Protein AF-A0A8H3AGW9-F1 (afdb_monomer_lite)

Foldseek 3Di:
DDDFDWDDDDDDDDVPVQVVQQADWQAADDDDPVLVVQPNQGIDGHQDDPVNLVSLVSSLVVLVVCLPPPPGHDPVNNVRSVVSSVVNVVSNVCVVPVVPPWDQAGWRQDDDADPQQPQDQHIDGTDDDPVNVVSVVSSVVSVVVVVPDDDD

Sequence (152 aa):
MWLWHATQGQPDLPCTTIMFLIDQICSPPELPPYLKNVHDLKSTRGIPEDEEMIGIHAVIRMAQKVVDVPGVGNSALLYQLTEHLFHVQMVKHQSRYLDVVFPENIIYTPPNLPTHISVRLEPITGTPTDGEVIKVQDAIRSYQQFSNGKCL

pLDDT: mean 80.14, std 18.66, range [29.64, 98.31]

Structure (mmCIF, N/CA/C/O backbone):
data_AF-A0A8H3AGW9-F1
#
_entry.id   AF-A0A8H3AGW9-F1
#
loop_
_atom_site.group_PDB
_atom_site.id
_atom_site.type_symbol
_atom_site.label_atom_id
_atom_site.label_alt_id
_atom_site.label_comp_id
_atom_site.label_asym_id
_atom_site.label_entity_id
_atom_site.label_seq_id
_atom_site.pdbx_PDB_ins_code
_atom_site.Cartn_x
_atom_site.Cartn_y
_atom_site.Cartn_z
_atom_site.occupancy
_atom_site.B_iso_or_equiv
_atom_site.auth_seq_id
_atom_site.auth_comp_id
_atom_site.auth_asym_id
_atom_site.auth_atom_id
_atom_site.pdbx_PDB_model_num
ATOM 1 N N . MET A 1 1 ? 9.665 -6.167 -41.199 1.00 29.64 1 MET A N 1
ATOM 2 C CA . MET A 1 1 ? 9.368 -6.914 -39.960 1.00 29.64 1 MET A CA 1
ATOM 3 C C . MET A 1 1 ? 10.709 -7.240 -39.327 1.00 29.64 1 MET A C 1
ATOM 5 O O . MET A 1 1 ? 11.354 -8.180 -39.762 1.00 29.64 1 MET A O 1
ATOM 9 N N . TRP A 1 2 ? 11.203 -6.378 -38.439 1.00 34.44 2 TRP A N 1
ATOM 10 C CA . TRP A 1 2 ? 12.522 -6.548 -37.824 1.00 34.44 2 TRP A CA 1
ATOM 11 C C . TRP A 1 2 ? 12.334 -7.274 -36.490 1.00 34.44 2 TRP A C 1
ATOM 13 O O . TRP A 1 2 ? 11.808 -6.692 -35.544 1.00 34.44 2 TRP A O 1
ATOM 23 N N . LEU A 1 3 ? 12.674 -8.566 -36.460 1.00 31.84 3 LEU A N 1
ATOM 24 C CA . LEU A 1 3 ? 12.748 -9.363 -35.236 1.00 31.84 3 LEU A CA 1
ATOM 25 C C . LEU A 1 3 ? 14.061 -9.014 -34.528 1.00 31.84 3 LEU A C 1
ATOM 27 O O . LEU A 1 3 ? 15.137 -9.262 -35.066 1.00 31.84 3 LEU A O 1
ATOM 31 N N . TRP A 1 4 ? 13.977 -8.449 -33.330 1.00 35.75 4 TRP A N 1
ATOM 32 C CA . TRP A 1 4 ? 15.129 -8.333 -32.443 1.00 35.75 4 TRP A CA 1
ATOM 33 C C . TRP A 1 4 ? 15.355 -9.688 -31.768 1.00 35.75 4 TRP A C 1
ATOM 35 O O . TRP A 1 4 ? 14.430 -10.241 -31.174 1.00 35.75 4 TRP A O 1
ATOM 45 N N . HIS A 1 5 ? 16.565 -10.237 -31.874 1.00 38.47 5 HIS A N 1
ATOM 46 C CA . HIS A 1 5 ? 16.955 -11.440 -31.141 1.00 38.47 5 HIS A CA 1
ATOM 47 C C . HIS A 1 5 ? 17.583 -11.021 -29.808 1.00 38.47 5 HIS A C 1
ATOM 49 O O . HIS A 1 5 ? 18.696 -10.505 -29.785 1.00 38.47 5 HIS A O 1
ATOM 55 N N . ALA A 1 6 ? 16.858 -11.224 -28.707 1.00 37.22 6 ALA A N 1
ATOM 56 C CA . ALA A 1 6 ? 17.392 -11.085 -27.358 1.00 37.22 6 ALA A CA 1
ATOM 57 C C . ALA A 1 6 ? 18.041 -12.413 -26.942 1.00 37.22 6 ALA A C 1
ATOM 59 O O . ALA A 1 6 ? 17.365 -13.440 -26.872 1.00 37.22 6 ALA A O 1
ATOM 60 N N . THR A 1 7 ? 19.344 -12.403 -26.676 1.00 43.19 7 THR A N 1
ATOM 61 C CA . THR A 1 7 ? 20.057 -13.565 -26.129 1.00 43.19 7 THR A CA 1
ATOM 62 C C . THR A 1 7 ? 20.202 -13.358 -24.627 1.00 43.19 7 THR A C 1
ATOM 64 O O . THR A 1 7 ? 20.845 -12.401 -24.202 1.00 43.19 7 THR A O 1
ATOM 67 N N . GLN A 1 8 ? 19.589 -14.223 -23.816 1.00 39.88 8 GLN A N 1
ATOM 68 C CA . GLN A 1 8 ? 19.723 -14.153 -22.361 1.00 39.88 8 GLN A CA 1
ATOM 69 C C . GLN A 1 8 ? 21.134 -14.586 -21.945 1.00 39.88 8 GLN A C 1
ATOM 71 O O . GLN A 1 8 ? 21.482 -15.763 -22.025 1.00 39.88 8 GLN A O 1
ATOM 76 N N . GLY A 1 9 ? 21.954 -13.628 -21.516 1.00 42.75 9 GLY A N 1
ATOM 77 C CA . GLY A 1 9 ? 23.136 -13.906 -20.707 1.00 42.75 9 GLY A CA 1
ATOM 78 C C . GLY A 1 9 ? 22.683 -14.187 -19.279 1.00 42.75 9 GLY A C 1
ATOM 79 O O . GLY A 1 9 ? 21.966 -13.378 -18.699 1.00 42.75 9 GLY A O 1
ATOM 80 N N . GLN A 1 10 ? 23.050 -15.349 -18.742 1.00 46.12 10 GLN A N 1
ATOM 81 C CA . GLN A 1 10 ? 22.755 -15.737 -17.364 1.00 46.12 10 GLN A CA 1
ATOM 82 C C . GLN A 1 10 ? 23.383 -14.714 -16.398 1.00 46.12 10 GLN A C 1
ATOM 84 O O . GLN A 1 10 ? 24.607 -14.577 -16.442 1.00 46.12 10 GLN A O 1
ATOM 89 N N . PRO A 1 11 ? 22.600 -13.980 -15.580 1.00 50.25 11 PRO A N 1
ATOM 90 C CA . PRO A 1 11 ? 23.141 -12.875 -14.807 1.00 50.25 11 PRO A CA 1
ATOM 91 C C . PRO A 1 11 ? 23.206 -13.180 -13.310 1.00 50.25 11 PRO A C 1
ATOM 93 O O . PRO A 1 11 ? 22.284 -13.724 -12.701 1.00 50.25 11 PRO A O 1
ATOM 96 N N . ASP A 1 12 ? 24.289 -12.721 -12.714 1.00 47.81 12 ASP A N 1
ATOM 97 C CA . ASP A 1 12 ? 24.392 -12.360 -11.311 1.00 47.81 12 ASP A CA 1
ATOM 98 C C . ASP A 1 12 ? 23.385 -11.210 -11.069 1.00 47.81 12 ASP A C 1
ATOM 100 O O . ASP A 1 12 ? 23.364 -10.230 -11.819 1.00 47.81 12 ASP A O 1
ATOM 104 N N . LEU A 1 13 ? 22.484 -11.351 -10.088 1.00 50.81 13 LEU A N 1
ATOM 105 C CA . LEU A 1 13 ? 21.399 -10.390 -9.825 1.00 50.81 13 LEU A CA 1
ATOM 106 C C . LEU A 1 13 ? 21.927 -8.956 -9.582 1.00 50.81 13 LEU A C 1
ATOM 108 O O . LEU A 1 13 ? 22.874 -8.798 -8.807 1.00 50.81 13 LEU A O 1
ATOM 112 N N . PRO A 1 14 ? 21.297 -7.888 -10.119 1.00 54.03 14 PRO A N 1
ATOM 113 C CA . PRO A 1 14 ? 21.663 -6.528 -9.756 1.00 54.03 14 PRO A CA 1
ATOM 114 C C . PRO A 1 14 ? 21.020 -6.169 -8.409 1.00 54.03 14 PRO A C 1
ATOM 116 O O . PRO A 1 14 ? 19.800 -6.130 -8.257 1.00 54.03 14 PRO A O 1
ATOM 119 N N . CYS A 1 15 ? 21.851 -5.895 -7.403 1.00 51.84 15 CYS A N 1
ATOM 120 C CA . CYS A 1 15 ? 21.429 -5.582 -6.034 1.00 51.84 15 CYS A CA 1
ATOM 121 C C . CYS A 1 15 ? 20.488 -4.364 -5.913 1.00 51.84 15 CYS A C 1
ATOM 123 O O . CYS A 1 15 ? 19.835 -4.216 -4.888 1.00 51.84 15 CYS A O 1
ATOM 125 N N . THR A 1 16 ? 20.405 -3.489 -6.919 1.00 48.62 16 THR A N 1
ATOM 126 C CA . THR A 1 16 ? 19.832 -2.138 -6.794 1.00 48.62 16 THR A CA 1
ATOM 127 C C . THR A 1 16 ? 18.294 -2.096 -6.751 1.00 48.62 16 THR A C 1
ATOM 129 O O . THR A 1 16 ? 17.734 -1.390 -5.913 1.00 48.62 16 THR A O 1
ATOM 132 N N . THR A 1 17 ? 17.579 -2.864 -7.578 1.00 50.97 17 THR A N 1
ATOM 133 C CA . THR A 1 17 ? 16.095 -2.907 -7.566 1.00 50.97 17 THR A CA 1
ATOM 134 C C . THR A 1 17 ? 15.566 -3.708 -6.380 1.00 50.97 17 THR A C 1
ATOM 136 O O . THR A 1 17 ? 14.586 -3.322 -5.743 1.00 50.97 17 THR A O 1
ATOM 139 N N . ILE A 1 18 ? 16.267 -4.796 -6.038 1.00 54.09 18 ILE A N 1
ATOM 140 C CA . ILE A 1 18 ? 16.028 -5.556 -4.808 1.00 54.09 18 ILE A CA 1
ATOM 141 C C . ILE A 1 18 ? 16.254 -4.640 -3.601 1.00 54.09 18 ILE A C 1
ATOM 143 O O . ILE A 1 18 ? 15.408 -4.620 -2.713 1.00 54.09 18 ILE A O 1
ATOM 147 N N . MET A 1 19 ? 17.309 -3.810 -3.610 1.00 54.56 19 MET A N 1
ATOM 148 C CA . MET A 1 19 ? 17.567 -2.805 -2.569 1.00 54.56 19 MET A CA 1
ATOM 149 C C . MET A 1 19 ? 16.409 -1.817 -2.376 1.00 54.56 19 MET A C 1
ATOM 151 O O . MET A 1 19 ? 16.064 -1.513 -1.239 1.00 54.56 19 MET A O 1
ATOM 155 N N . PHE A 1 20 ? 15.761 -1.347 -3.447 1.00 59.94 20 PHE A N 1
ATOM 156 C CA . PHE A 1 20 ? 14.653 -0.393 -3.317 1.00 59.94 20 PHE A CA 1
ATOM 157 C C . PHE A 1 20 ? 13.430 -0.989 -2.601 1.00 59.94 20 PHE A C 1
ATOM 159 O O . PHE A 1 20 ? 12.831 -0.332 -1.750 1.00 59.94 20 PHE A O 1
ATOM 166 N N . LEU A 1 21 ? 13.069 -2.240 -2.910 1.00 63.41 21 LEU A N 1
ATOM 167 C CA . LEU A 1 21 ? 11.919 -2.895 -2.280 1.00 63.41 21 LEU A CA 1
ATOM 168 C C . LEU A 1 21 ? 12.213 -3.368 -0.856 1.00 63.41 21 LEU A C 1
ATOM 170 O O . LEU A 1 21 ? 11.315 -3.279 -0.029 1.00 63.41 21 LEU A O 1
ATOM 174 N N . ILE A 1 22 ? 13.434 -3.828 -0.544 1.00 64.31 22 ILE A N 1
ATOM 175 C CA . ILE A 1 22 ? 13.815 -4.253 0.822 1.00 64.31 22 ILE A CA 1
ATOM 176 C C . ILE A 1 22 ? 13.980 -3.077 1.800 1.00 64.31 22 ILE A C 1
ATOM 178 O O . ILE A 1 22 ? 13.921 -3.278 3.013 1.00 64.31 22 ILE A O 1
ATOM 182 N N . ASP A 1 23 ? 14.161 -1.854 1.293 1.00 70.56 23 ASP A N 1
ATOM 183 C CA . ASP A 1 23 ? 14.293 -0.645 2.113 1.00 70.56 23 ASP A CA 1
ATOM 184 C C . ASP A 1 23 ? 12.997 0.167 2.234 1.00 70.56 23 ASP A C 1
ATOM 186 O O . ASP A 1 23 ? 12.962 1.164 2.961 1.00 70.56 23 ASP A O 1
ATOM 190 N N . GLN A 1 24 ? 11.906 -0.259 1.591 1.00 81.25 24 GLN A N 1
ATOM 191 C CA . GLN A 1 24 ? 10.625 0.419 1.734 1.00 81.25 24 GLN A CA 1
ATOM 192 C C . GLN A 1 24 ? 10.049 0.176 3.135 1.00 81.25 24 GLN A C 1
ATOM 194 O O . GLN A 1 24 ? 9.882 -0.964 3.566 1.00 81.25 24 GLN A O 1
ATOM 199 N N . ILE A 1 25 ? 9.759 1.257 3.862 1.00 87.94 25 ILE A N 1
ATOM 200 C CA . ILE A 1 25 ? 9.201 1.199 5.217 1.00 87.94 25 ILE A CA 1
ATOM 201 C C . ILE A 1 25 ? 7.744 1.651 5.170 1.00 87.94 25 ILE A C 1
ATOM 203 O O . ILE A 1 25 ? 7.463 2.809 4.857 1.00 87.94 25 ILE A O 1
ATOM 207 N N . CYS A 1 26 ? 6.818 0.760 5.523 1.00 89.38 26 CYS A N 1
ATOM 208 C CA . CYS A 1 26 ? 5.412 1.103 5.710 1.00 89.38 26 CYS A CA 1
ATOM 209 C C . CYS A 1 26 ? 5.106 1.156 7.208 1.00 89.38 26 CYS A C 1
ATOM 211 O O . CYS A 1 26 ? 5.062 0.129 7.890 1.00 89.38 26 CYS A O 1
ATOM 213 N N . SER A 1 27 ? 4.872 2.362 7.723 1.00 93.44 27 SER A N 1
ATOM 214 C CA . SER A 1 27 ? 4.520 2.581 9.129 1.00 93.44 27 SER A CA 1
ATOM 215 C C . SER A 1 27 ? 3.000 2.587 9.324 1.00 93.44 27 SER A C 1
ATOM 217 O O . SER A 1 27 ? 2.303 3.257 8.556 1.00 93.44 27 SER A O 1
ATOM 219 N N . PRO A 1 28 ? 2.468 1.852 10.317 1.00 94.56 28 PRO A N 1
ATOM 220 C CA . PRO A 1 28 ? 1.044 1.865 10.631 1.00 94.56 28 PRO A CA 1
ATOM 221 C C . PRO A 1 28 ? 0.639 3.169 11.340 1.00 94.56 28 PRO A C 1
ATOM 223 O O . PRO A 1 28 ? 1.491 3.842 11.929 1.00 94.56 28 PRO A O 1
ATOM 226 N N . PRO A 1 29 ? -0.658 3.529 11.326 1.00 95.69 29 PRO A N 1
ATOM 227 C CA . PRO A 1 29 ? -1.167 4.614 12.157 1.00 95.69 29 PRO A CA 1
ATOM 228 C C . PRO A 1 29 ? -1.071 4.265 13.648 1.00 95.69 29 PRO A C 1
ATOM 230 O O . PRO A 1 29 ? -1.000 3.095 14.034 1.00 95.69 29 PRO A O 1
ATOM 233 N N . GLU A 1 30 ? -1.117 5.284 14.506 1.00 95.56 30 GLU A N 1
ATOM 234 C CA . GLU A 1 30 ? -1.129 5.069 15.949 1.00 95.56 30 GLU A CA 1
ATOM 235 C C . GLU A 1 30 ? -2.416 4.361 16.389 1.00 95.56 30 GLU A C 1
ATOM 237 O O . GLU A 1 30 ? -3.532 4.794 16.093 1.00 95.56 30 GLU A O 1
ATOM 242 N N . LEU A 1 31 ? -2.253 3.257 17.121 1.00 95.88 31 LEU A N 1
ATOM 243 C CA . LEU A 1 31 ? -3.374 2.440 17.563 1.00 95.88 31 LEU A CA 1
ATOM 244 C C . LEU A 1 31 ? -3.810 2.772 18.997 1.00 95.88 31 LEU A C 1
ATOM 246 O O . LEU A 1 31 ? -2.970 2.800 19.906 1.00 95.88 31 LEU A O 1
ATOM 250 N N . PRO A 1 32 ? -5.125 2.910 19.250 1.00 94.69 32 PRO A N 1
ATOM 251 C CA . PRO A 1 32 ? -5.661 2.941 20.601 1.00 94.69 32 PRO A CA 1
ATOM 252 C C . PRO A 1 32 ? -5.473 1.577 21.298 1.00 94.69 32 PRO A C 1
ATOM 254 O O . PRO A 1 32 ? -5.382 0.542 20.626 1.00 94.69 32 PRO A O 1
ATOM 257 N N . PRO A 1 33 ? -5.478 1.533 22.646 1.00 94.12 33 PRO A N 1
ATOM 258 C CA . PRO A 1 33 ? -5.166 0.318 23.408 1.00 94.12 33 PRO A CA 1
ATOM 259 C C . PRO A 1 33 ? -6.002 -0.908 23.024 1.00 94.12 33 PRO A C 1
ATOM 261 O O . PRO A 1 33 ? -5.482 -2.017 22.942 1.00 94.12 33 PRO A O 1
ATOM 264 N N . TYR A 1 34 ? -7.291 -0.718 22.730 1.00 92.19 34 TYR A N 1
ATOM 265 C CA . TYR A 1 34 ? -8.180 -1.826 22.376 1.00 92.19 34 TYR A CA 1
ATOM 266 C C . TYR A 1 34 ? -7.820 -2.492 21.037 1.00 92.19 34 TYR A C 1
ATOM 268 O O . TYR A 1 34 ? -8.092 -3.678 20.874 1.00 92.19 34 TYR A O 1
ATOM 276 N N . LEU A 1 35 ? -7.195 -1.765 20.100 1.00 95.81 35 LEU A N 1
ATOM 277 C CA . LEU A 1 35 ? -6.693 -2.332 18.843 1.00 95.81 35 LEU A CA 1
ATOM 278 C C . LEU A 1 35 ? -5.304 -2.950 19.013 1.00 95.81 35 LEU A C 1
ATOM 280 O O . LEU A 1 35 ? -5.066 -4.020 18.462 1.00 95.81 35 LEU A O 1
ATOM 284 N N . LYS A 1 36 ? -4.426 -2.350 19.833 1.00 95.12 36 LYS A N 1
ATOM 285 C CA . LYS A 1 36 ? -3.115 -2.944 20.171 1.00 95.12 36 LYS A CA 1
ATOM 286 C C . LYS A 1 36 ? -3.251 -4.327 20.811 1.00 95.12 36 LYS A C 1
ATOM 288 O O . LYS A 1 36 ? -2.444 -5.208 20.547 1.00 95.12 36 LYS A O 1
ATOM 293 N N . ASN A 1 37 ? -4.309 -4.535 21.598 1.00 94.56 37 ASN A N 1
ATOM 294 C CA . ASN A 1 37 ? -4.622 -5.836 22.196 1.00 94.56 37 ASN A CA 1
ATOM 295 C C . ASN A 1 37 ? -5.062 -6.899 21.172 1.00 94.56 37 ASN A C 1
ATOM 297 O O . ASN A 1 37 ? -5.011 -8.085 21.486 1.00 94.56 37 ASN A O 1
ATOM 301 N N . VAL A 1 38 ? -5.519 -6.499 19.978 1.00 95.31 38 VAL A N 1
ATOM 302 C CA . VAL A 1 38 ? -5.803 -7.431 18.872 1.00 95.31 38 VAL A CA 1
ATOM 303 C C . VAL A 1 38 ? -4.502 -7.813 18.186 1.00 95.31 38 VAL A C 1
ATOM 305 O O . VAL A 1 38 ? -4.204 -8.994 18.039 1.00 95.31 38 VAL A O 1
ATOM 308 N N . HIS A 1 39 ? -3.743 -6.803 17.764 1.00 96.00 39 HIS A N 1
ATOM 309 C CA . HIS A 1 39 ? -2.397 -6.963 17.243 1.00 96.00 39 HIS A CA 1
ATOM 310 C C . HIS A 1 39 ? -1.649 -5.638 17.378 1.00 96.00 39 HIS A C 1
ATOM 312 O O . HIS A 1 39 ? -2.155 -4.588 16.976 1.00 96.00 39 HIS A O 1
ATOM 318 N N . ASP A 1 40 ? -0.427 -5.687 17.897 1.00 95.19 40 ASP A N 1
ATOM 319 C CA . ASP A 1 40 ? 0.455 -4.524 17.908 1.00 95.19 40 ASP A CA 1
ATOM 320 C C . ASP A 1 40 ? 1.118 -4.412 16.532 1.00 95.19 40 ASP A C 1
ATOM 322 O O . ASP A 1 40 ? 1.962 -5.236 16.169 1.00 95.19 40 ASP A O 1
ATOM 326 N N . LEU A 1 41 ? 0.645 -3.472 15.710 1.00 95.50 41 LEU A N 1
ATOM 327 C CA . LEU A 1 41 ? 1.186 -3.266 14.369 1.00 95.50 41 LEU A CA 1
ATOM 328 C C . LEU A 1 41 ? 2.532 -2.555 14.471 1.00 95.50 41 LEU A C 1
ATOM 330 O O . LEU A 1 41 ? 2.638 -1.474 15.049 1.00 95.50 41 LEU A O 1
ATOM 334 N N . LYS A 1 42 ? 3.552 -3.157 13.864 1.00 93.31 42 LYS A N 1
ATOM 335 C CA . LYS A 1 42 ? 4.896 -2.589 13.759 1.00 93.31 42 LYS A CA 1
ATOM 336 C C . LYS A 1 42 ? 5.120 -2.058 12.352 1.00 93.31 42 LYS A C 1
ATOM 338 O O . LYS A 1 42 ? 4.450 -2.480 11.412 1.00 93.31 42 LYS A O 1
ATOM 343 N N . SER A 1 43 ? 6.065 -1.132 12.212 1.00 91.69 43 SER A N 1
ATOM 344 C CA . SER A 1 43 ? 6.533 -0.722 10.891 1.00 91.69 43 SER A CA 1
ATOM 345 C C . SER A 1 43 ? 7.082 -1.937 10.155 1.00 91.69 43 SER A C 1
ATOM 347 O O . SER A 1 43 ? 7.976 -2.615 10.663 1.00 91.69 43 SER A O 1
ATOM 349 N N . THR A 1 44 ? 6.542 -2.182 8.968 1.00 87.69 44 THR A N 1
ATOM 350 C CA . THR A 1 44 ? 7.026 -3.233 8.073 1.00 87.69 44 THR A CA 1
ATOM 351 C C . THR A 1 44 ? 8.187 -2.656 7.267 1.00 87.69 44 THR A C 1
ATOM 353 O O . THR A 1 44 ? 8.124 -1.505 6.819 1.00 87.69 44 THR A O 1
ATOM 356 N N . ARG A 1 45 ? 9.280 -3.412 7.142 1.00 86.69 45 ARG A N 1
ATOM 357 C CA . ARG A 1 45 ? 10.437 -3.041 6.321 1.00 86.69 45 ARG A CA 1
ATOM 358 C C . ARG A 1 45 ? 10.631 -4.106 5.262 1.00 86.69 45 ARG A C 1
ATOM 360 O O . ARG A 1 45 ? 10.828 -5.270 5.590 1.00 86.69 45 ARG A O 1
ATOM 367 N N . GLY A 1 46 ? 10.654 -3.678 4.015 1.00 85.50 46 GLY A N 1
ATOM 368 C CA . GLY A 1 46 ? 10.851 -4.572 2.899 1.00 85.50 46 GLY A CA 1
ATOM 369 C C . GLY A 1 46 ? 9.563 -5.244 2.444 1.00 85.50 46 GLY A C 1
ATOM 370 O O . GLY A 1 46 ? 8.471 -4.679 2.536 1.00 85.50 46 GLY A O 1
ATOM 371 N N . ILE A 1 47 ? 9.700 -6.466 1.929 1.00 88.38 47 ILE A N 1
ATOM 372 C CA . ILE A 1 47 ? 8.558 -7.269 1.494 1.00 88.38 47 ILE A CA 1
ATOM 373 C C . ILE A 1 47 ? 7.773 -7.700 2.737 1.00 88.38 47 ILE A C 1
ATOM 375 O O . ILE A 1 47 ? 8.357 -8.323 3.618 1.00 88.38 47 ILE A O 1
ATOM 379 N N . PRO A 1 48 ? 6.464 -7.420 2.804 1.00 91.19 48 PRO A N 1
ATOM 380 C CA . PRO A 1 48 ? 5.689 -7.737 3.989 1.00 91.19 48 PRO A CA 1
ATOM 381 C C . PRO A 1 48 ? 5.411 -9.235 4.115 1.00 91.19 48 PRO A C 1
ATOM 383 O O . PRO A 1 48 ? 4.893 -9.891 3.189 1.00 91.19 48 PRO A O 1
ATOM 386 N N . GLU A 1 49 ? 5.689 -9.742 5.308 1.00 91.69 49 GLU A N 1
ATOM 387 C CA . GLU A 1 49 ? 5.463 -11.126 5.695 1.00 91.69 49 GLU A CA 1
ATOM 388 C C . GLU A 1 49 ? 3.966 -11.428 5.829 1.00 91.69 49 GLU A C 1
ATOM 390 O O . GLU A 1 49 ? 3.109 -10.547 5.976 1.00 91.69 49 GLU A O 1
ATOM 395 N N . ASP A 1 50 ? 3.619 -12.711 5.759 1.00 93.00 50 ASP A N 1
ATOM 396 C CA . ASP A 1 50 ? 2.222 -13.132 5.889 1.00 93.00 50 ASP A CA 1
ATOM 397 C C . ASP A 1 50 ? 1.659 -12.810 7.283 1.00 93.00 50 ASP A C 1
ATOM 399 O O . ASP A 1 50 ? 0.504 -12.396 7.390 1.00 93.00 50 ASP A O 1
ATOM 403 N N . GLU A 1 51 ? 2.475 -12.907 8.336 1.00 94.19 51 GLU A N 1
ATOM 404 C CA . GLU A 1 51 ? 2.084 -12.538 9.703 1.00 94.19 51 GLU A CA 1
ATOM 405 C C . GLU A 1 51 ? 1.750 -11.044 9.828 1.00 94.19 51 GLU A C 1
ATOM 407 O O . GLU A 1 51 ? 0.729 -10.689 10.422 1.00 94.19 51 GLU A O 1
ATOM 412 N N . GLU A 1 52 ? 2.546 -10.167 9.207 1.00 94.56 52 GLU A N 1
ATOM 413 C CA . GLU A 1 52 ? 2.304 -8.719 9.196 1.00 94.56 52 GLU A CA 1
ATOM 414 C C . GLU A 1 52 ? 0.978 -8.394 8.490 1.00 94.56 52 GLU A C 1
ATOM 416 O O . GLU A 1 52 ? 0.147 -7.648 9.014 1.00 94.56 52 GLU A O 1
ATOM 421 N N . MET A 1 53 ? 0.721 -9.031 7.343 1.00 95.00 53 MET A N 1
ATOM 422 C CA . MET A 1 53 ? -0.542 -8.900 6.609 1.00 95.00 53 MET A CA 1
ATOM 423 C C . MET A 1 53 ? -1.748 -9.396 7.416 1.00 95.00 53 MET A C 1
ATOM 425 O O . MET A 1 53 ? -2.794 -8.737 7.442 1.00 95.00 53 MET A O 1
ATOM 429 N N . ILE A 1 54 ? -1.619 -10.546 8.084 1.00 96.75 54 ILE A N 1
ATOM 430 C CA . ILE A 1 54 ? -2.669 -11.106 8.945 1.00 96.75 54 ILE A CA 1
ATOM 431 C C . ILE A 1 54 ? -2.976 -10.141 10.096 1.00 96.75 54 ILE A C 1
ATOM 433 O O . ILE A 1 54 ? -4.152 -9.872 10.362 1.00 96.75 54 ILE A O 1
ATOM 437 N N . GLY A 1 55 ? -1.946 -9.577 10.732 1.00 97.00 55 GLY A N 1
ATOM 438 C CA . GLY A 1 55 ? -2.088 -8.594 11.805 1.00 97.00 55 GLY A CA 1
ATOM 439 C C . GLY A 1 55 ? -2.855 -7.348 11.361 1.00 97.00 55 GLY A C 1
ATOM 440 O O . GLY A 1 55 ? -3.831 -6.960 12.011 1.00 97.00 55 GLY A O 1
ATOM 441 N N . ILE A 1 56 ? -2.491 -6.765 10.212 1.00 97.62 56 ILE A N 1
ATOM 442 C CA . ILE A 1 56 ? -3.172 -5.584 9.653 1.00 97.62 56 ILE A CA 1
ATOM 443 C C . ILE A 1 56 ? -4.655 -5.891 9.385 1.00 97.62 56 ILE A C 1
ATOM 445 O O . ILE A 1 56 ? -5.537 -5.132 9.799 1.00 97.62 56 ILE A O 1
ATOM 449 N N . HIS A 1 57 ? -4.960 -7.033 8.759 1.00 98.31 57 HIS A N 1
ATOM 450 C CA . HIS A 1 57 ? -6.344 -7.448 8.509 1.00 98.31 57 HIS A CA 1
ATOM 451 C C . HIS A 1 57 ? -7.142 -7.693 9.799 1.00 98.31 57 HIS A C 1
ATOM 453 O O . HIS A 1 57 ? -8.332 -7.367 9.850 1.00 98.31 57 HIS A O 1
ATOM 459 N N . ALA A 1 58 ? -6.519 -8.251 10.840 1.00 98.12 58 ALA A N 1
ATOM 460 C CA . ALA A 1 58 ? -7.165 -8.472 12.131 1.00 98.12 58 ALA A CA 1
ATOM 461 C C . ALA A 1 58 ? -7.550 -7.145 12.805 1.00 98.12 58 ALA A C 1
ATOM 463 O O . ALA A 1 58 ? -8.686 -6.996 13.268 1.00 98.12 58 ALA A O 1
ATOM 464 N N . VAL A 1 59 ? -6.644 -6.161 12.794 1.00 98.06 59 VAL A N 1
ATOM 465 C CA . VAL A 1 59 ? -6.890 -4.823 13.353 1.00 98.06 59 VAL A CA 1
ATOM 466 C C . VAL A 1 59 ? -7.976 -4.085 12.572 1.00 98.06 59 VAL A C 1
ATOM 468 O O . VAL A 1 59 ? -8.913 -3.578 13.188 1.00 98.06 59 VAL A O 1
ATOM 471 N N . ILE A 1 60 ? -7.922 -4.086 11.233 1.00 97.94 60 ILE A N 1
ATOM 472 C CA . ILE A 1 60 ? -8.966 -3.479 10.385 1.00 97.94 60 ILE A CA 1
ATOM 473 C C . ILE A 1 60 ? -10.326 -4.107 10.669 1.00 97.94 60 ILE A C 1
ATOM 475 O O . ILE A 1 60 ? -11.304 -3.389 10.864 1.00 97.94 60 ILE A O 1
ATOM 479 N N . ARG A 1 61 ? -10.398 -5.441 10.753 1.00 97.75 61 ARG A N 1
ATOM 480 C CA . ARG A 1 61 ? -11.649 -6.143 11.058 1.00 97.75 61 ARG A CA 1
ATOM 481 C C . ARG A 1 61 ? -12.226 -5.698 12.399 1.00 97.75 61 ARG A C 1
ATOM 483 O O . ARG A 1 61 ? -13.440 -5.548 12.512 1.00 97.75 61 ARG A O 1
ATOM 490 N N . MET A 1 62 ? -11.391 -5.511 13.420 1.00 97.25 62 MET A N 1
ATOM 491 C CA . MET A 1 62 ? -11.870 -5.024 14.712 1.00 97.25 62 MET A CA 1
ATOM 492 C C . MET A 1 62 ? -12.309 -3.559 14.635 1.00 97.25 62 MET A C 1
ATOM 494 O O . MET A 1 62 ? -13.388 -3.234 15.125 1.00 97.25 62 MET A O 1
ATOM 498 N N . ALA A 1 63 ? -11.530 -2.699 13.975 1.00 96.44 63 ALA A N 1
ATOM 499 C CA . ALA A 1 63 ? -11.871 -1.294 13.769 1.00 96.44 63 ALA A CA 1
ATOM 500 C C . ALA A 1 63 ? -13.219 -1.134 13.042 1.00 96.44 63 ALA A C 1
ATOM 502 O O . ALA A 1 63 ? -14.054 -0.344 13.470 1.00 96.44 63 ALA A O 1
ATOM 503 N N . GLN A 1 64 ? -13.481 -1.949 12.015 1.00 96.88 64 GLN A N 1
ATOM 504 C CA . GLN A 1 64 ? -14.762 -1.985 11.297 1.00 96.88 64 GLN A CA 1
ATOM 505 C C . GLN A 1 64 ? -15.940 -2.359 12.200 1.00 96.88 64 GLN A C 1
ATOM 507 O O . GLN A 1 64 ? -17.008 -1.775 12.073 1.00 96.88 64 GLN A O 1
ATOM 512 N N . LYS A 1 65 ? -15.768 -3.303 13.133 1.00 95.69 65 LYS A N 1
ATOM 513 C CA . LYS A 1 65 ? -16.850 -3.711 14.049 1.00 95.69 65 LYS A CA 1
ATOM 514 C C . LYS A 1 65 ? -17.270 -2.611 15.016 1.00 95.69 65 LYS A C 1
ATOM 516 O O . LYS A 1 65 ? -18.393 -2.643 15.506 1.00 95.69 65 LYS A O 1
ATOM 521 N N . VAL A 1 66 ? -16.357 -1.699 15.345 1.00 93.94 66 VAL A N 1
ATOM 522 C CA . VAL A 1 66 ? -16.586 -0.670 16.367 1.00 93.94 66 VAL A CA 1
ATOM 523 C C . VAL A 1 66 ? -16.724 0.733 15.788 1.00 93.94 66 VAL A C 1
ATOM 525 O O . VAL A 1 66 ? -16.955 1.661 16.554 1.00 93.94 66 VAL A O 1
ATOM 528 N N . VAL A 1 67 ? -16.595 0.911 14.467 1.00 94.25 67 VAL A N 1
ATOM 529 C CA . VAL A 1 67 ? -16.581 2.239 13.828 1.00 94.25 67 VAL A CA 1
ATOM 530 C C . VAL A 1 67 ? -17.863 3.035 14.088 1.00 94.25 67 VAL A C 1
ATOM 532 O O . VAL A 1 67 ? -17.791 4.246 14.276 1.00 94.25 67 VAL A O 1
ATOM 535 N N . ASP A 1 68 ? -19.002 2.350 14.196 1.00 92.75 68 ASP A N 1
ATOM 536 C CA . ASP A 1 68 ? -20.308 2.967 14.447 1.00 92.75 68 ASP A CA 1
ATOM 537 C C . ASP A 1 68 ? -20.635 3.113 15.945 1.00 92.75 68 ASP A C 1
ATOM 539 O O . ASP A 1 68 ? -21.704 3.606 16.304 1.00 92.75 68 ASP A O 1
ATOM 543 N N . VAL A 1 69 ? -19.741 2.682 16.845 1.00 93.25 69 VAL A N 1
ATOM 544 C CA . VAL A 1 69 ? -19.954 2.758 18.298 1.00 93.25 69 VAL A CA 1
ATOM 545 C C . VAL A 1 69 ? -19.579 4.156 18.804 1.00 93.25 69 VAL A C 1
ATOM 547 O O . VAL A 1 69 ? -18.400 4.522 18.756 1.00 93.25 69 VAL A O 1
ATOM 550 N N . PRO A 1 70 ? -20.524 4.942 19.356 1.00 90.94 70 PRO A N 1
ATOM 551 C CA . PRO A 1 70 ? -20.228 6.279 19.863 1.00 90.94 70 PRO A CA 1
ATOM 552 C C . PRO A 1 70 ? -19.153 6.255 20.956 1.00 90.94 70 PRO A C 1
ATOM 554 O O . PRO A 1 70 ? -19.211 5.451 21.884 1.00 90.94 70 PRO A O 1
ATOM 557 N N . GLY A 1 71 ? -18.164 7.145 20.852 1.00 86.69 71 GLY A N 1
ATOM 558 C CA . GLY A 1 71 ? -17.075 7.270 21.830 1.00 86.69 71 GLY A CA 1
ATOM 559 C C . GLY A 1 71 ? -15.970 6.211 21.731 1.00 86.69 71 GLY A C 1
ATOM 560 O O . GLY A 1 71 ? -14.970 6.332 22.433 1.00 86.69 71 GLY A O 1
ATOM 561 N N . VAL A 1 72 ? -16.112 5.208 20.858 1.00 89.62 72 VAL A N 1
ATOM 562 C CA . VAL A 1 72 ? -15.086 4.175 20.609 1.00 89.62 72 VAL A CA 1
ATOM 563 C C . VAL A 1 72 ? -14.650 4.179 19.145 1.00 89.62 72 VAL A C 1
ATOM 565 O O . VAL A 1 72 ? -13.453 4.119 18.849 1.00 89.62 72 VAL A O 1
ATOM 568 N N . GLY A 1 73 ? -15.622 4.253 18.236 1.00 88.19 73 GLY A N 1
ATOM 569 C CA . GLY A 1 73 ? -15.416 4.258 16.799 1.00 88.19 73 GLY A CA 1
ATOM 570 C C . GLY A 1 73 ? -14.668 5.492 16.314 1.00 88.19 73 GLY A C 1
ATOM 571 O O . GLY A 1 73 ? -14.897 6.610 16.776 1.00 88.19 73 GLY A O 1
ATOM 572 N N . ASN A 1 74 ? -13.761 5.279 15.362 1.00 93.44 74 ASN A N 1
ATOM 573 C C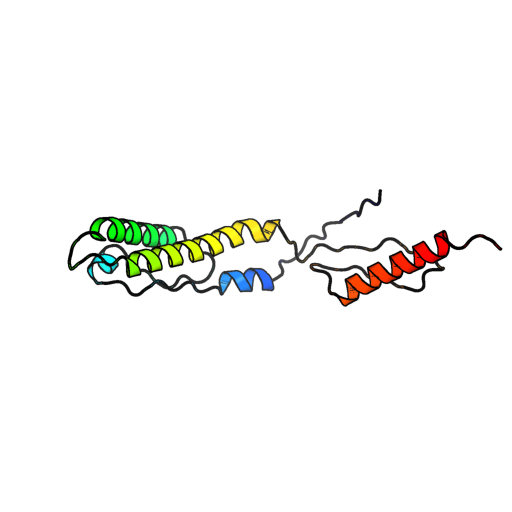A . ASN A 1 74 ? -12.997 6.339 14.719 1.00 93.44 74 ASN A CA 1
ATOM 574 C C . ASN A 1 74 ? -12.863 6.033 13.221 1.00 93.44 74 ASN A C 1
ATOM 576 O O . ASN A 1 74 ? -12.030 5.224 12.806 1.00 93.44 74 ASN A O 1
ATOM 580 N N . SER A 1 75 ? -13.702 6.676 12.408 1.00 94.06 75 SER A N 1
ATOM 581 C CA . SER A 1 75 ? -13.720 6.496 10.951 1.00 94.06 75 SER A CA 1
ATOM 582 C C . SER A 1 75 ? -12.430 6.974 10.278 1.00 94.06 75 SER A C 1
ATOM 584 O O . SER A 1 75 ? -11.979 6.343 9.323 1.00 94.06 75 SER A O 1
ATOM 586 N N . ALA A 1 76 ? -11.790 8.025 10.802 1.00 95.62 76 ALA A N 1
ATOM 587 C CA . ALA A 1 76 ? -10.506 8.508 10.297 1.00 95.62 76 ALA A CA 1
ATOM 588 C C . ALA A 1 76 ? -9.388 7.478 10.523 1.00 95.62 76 ALA A C 1
ATOM 590 O O . ALA A 1 76 ? -8.588 7.227 9.624 1.00 95.62 76 ALA A O 1
ATOM 591 N N . LEU A 1 77 ? -9.375 6.820 11.686 1.00 95.69 77 LEU A N 1
ATOM 592 C CA . LEU A 1 77 ? -8.426 5.742 11.967 1.00 95.69 77 LEU A CA 1
ATOM 593 C C . LEU A 1 77 ? -8.654 4.531 11.051 1.00 95.69 77 LEU A C 1
ATOM 595 O O . LEU A 1 77 ? -7.695 3.962 10.535 1.00 95.69 77 LEU A O 1
ATOM 599 N N . LEU A 1 78 ? -9.912 4.145 10.808 1.00 96.38 78 LEU A N 1
ATOM 600 C CA . LEU A 1 78 ? -10.230 3.057 9.879 1.00 96.38 78 LEU A CA 1
ATOM 601 C C . LEU A 1 78 ? -9.770 3.371 8.444 1.00 96.38 78 LEU A C 1
ATOM 603 O O . LEU A 1 78 ? -9.238 2.490 7.763 1.00 96.38 78 LEU A O 1
ATOM 607 N N . TYR A 1 79 ? -9.932 4.620 7.998 1.00 96.38 79 TYR A N 1
ATOM 608 C CA . TYR A 1 79 ? -9.394 5.083 6.719 1.00 96.38 79 TYR A CA 1
ATOM 609 C C . TYR A 1 79 ? -7.865 4.931 6.669 1.00 96.38 79 TYR A C 1
ATOM 611 O O . TYR A 1 79 ? -7.356 4.277 5.762 1.00 96.38 79 TYR A O 1
ATOM 619 N N . GLN A 1 80 ? -7.142 5.437 7.675 1.00 97.69 80 GLN A N 1
ATOM 620 C CA . GLN A 1 80 ? -5.675 5.345 7.744 1.00 97.69 80 GLN A CA 1
ATOM 621 C C . GLN A 1 80 ? -5.173 3.895 7.764 1.00 97.69 80 GLN A C 1
ATOM 623 O O . GLN A 1 80 ? -4.178 3.566 7.125 1.00 97.69 80 GLN A O 1
ATOM 628 N N . LEU A 1 81 ? -5.874 3.002 8.467 1.00 97.38 81 LEU A N 1
ATOM 629 C CA . LEU A 1 81 ? -5.561 1.573 8.462 1.00 97.38 81 LEU A CA 1
ATOM 630 C C . LEU A 1 81 ? -5.744 0.948 7.072 1.00 97.38 81 LEU A C 1
ATOM 632 O O . LEU A 1 81 ? -4.943 0.113 6.660 1.00 97.38 81 LEU A O 1
ATOM 636 N N . THR A 1 82 ? -6.785 1.355 6.346 1.00 97.06 82 THR A N 1
ATOM 637 C CA . THR A 1 82 ? -7.061 0.859 4.989 1.00 97.06 82 THR A CA 1
ATOM 638 C C . THR A 1 82 ? -6.030 1.382 3.987 1.00 97.06 82 THR A C 1
ATOM 640 O O . THR A 1 82 ? -5.555 0.621 3.147 1.00 97.06 82 THR A O 1
ATOM 643 N N . GLU A 1 83 ? -5.634 2.650 4.107 1.00 96.44 83 GLU A N 1
ATOM 644 C CA . GLU A 1 83 ? -4.542 3.250 3.332 1.00 96.44 83 GLU A CA 1
ATOM 645 C C . GLU A 1 83 ? -3.210 2.531 3.597 1.00 96.44 83 GLU A C 1
ATOM 647 O O . GLU A 1 83 ? -2.506 2.154 2.660 1.00 96.44 83 GLU A O 1
ATOM 652 N N . HIS A 1 84 ? -2.903 2.241 4.865 1.00 96.06 84 HIS A N 1
ATOM 653 C CA . HIS A 1 84 ? -1.725 1.459 5.235 1.00 96.06 84 HIS A CA 1
ATOM 654 C C . HIS A 1 84 ? -1.747 0.051 4.617 1.00 96.06 84 HIS A C 1
ATOM 656 O O . HIS A 1 84 ? -0.760 -0.362 4.009 1.00 96.06 84 HIS A O 1
ATOM 662 N N . LEU A 1 85 ? -2.874 -0.667 4.700 1.00 96.31 85 LEU A N 1
ATOM 663 C CA . LEU A 1 85 ? -3.031 -1.977 4.058 1.00 96.31 85 LEU A CA 1
ATOM 664 C C . LEU A 1 85 ? -2.797 -1.897 2.546 1.00 96.31 85 LEU A C 1
ATOM 666 O O . LEU A 1 85 ? -2.118 -2.760 1.993 1.00 96.31 85 LEU A O 1
ATOM 670 N N . PHE A 1 86 ? -3.339 -0.873 1.885 1.00 94.62 86 PHE A N 1
ATOM 671 C CA . PHE A 1 86 ? -3.148 -0.678 0.452 1.00 94.62 86 PHE A CA 1
ATOM 672 C C . PHE A 1 86 ? -1.667 -0.495 0.104 1.00 94.62 86 PHE A C 1
ATOM 674 O O . PHE A 1 86 ? -1.173 -1.172 -0.795 1.00 94.62 86 PHE A O 1
ATOM 681 N N . HIS A 1 87 ? -0.932 0.343 0.842 1.00 91.69 87 HIS A N 1
ATOM 682 C CA . HIS A 1 87 ? 0.508 0.507 0.634 1.00 91.69 87 HIS A CA 1
ATOM 683 C C . HIS A 1 87 ? 1.267 -0.811 0.802 1.00 91.69 87 HIS A C 1
ATOM 685 O O . HIS A 1 87 ? 2.016 -1.199 -0.092 1.00 91.69 87 HIS A O 1
ATOM 691 N N . VAL A 1 88 ? 1.020 -1.542 1.890 1.00 92.94 88 VAL A N 1
ATOM 692 C CA . VAL A 1 88 ? 1.675 -2.833 2.154 1.00 92.94 88 VAL A CA 1
ATOM 693 C C . VAL A 1 88 ? 1.359 -3.851 1.046 1.00 92.94 88 VAL A C 1
ATOM 695 O O . VAL A 1 88 ? 2.251 -4.533 0.537 1.00 92.94 88 VAL A O 1
ATOM 698 N N . GLN A 1 89 ? 0.106 -3.920 0.591 1.00 92.69 89 GLN A N 1
ATOM 699 C CA . GLN A 1 89 ? -0.291 -4.775 -0.532 1.00 92.69 89 GLN A CA 1
ATOM 700 C C . GLN A 1 89 ? 0.380 -4.371 -1.843 1.00 92.69 89 GLN A C 1
ATOM 702 O O . GLN A 1 89 ? 0.762 -5.248 -2.617 1.00 92.69 89 GLN A O 1
ATOM 707 N N . MET A 1 90 ? 0.558 -3.072 -2.084 1.00 88.62 90 MET A N 1
ATOM 708 C CA . MET A 1 90 ? 1.280 -2.572 -3.249 1.00 88.62 90 MET A CA 1
ATOM 709 C C . MET A 1 90 ? 2.745 -3.005 -3.231 1.00 88.62 90 MET A C 1
ATOM 711 O O . MET A 1 90 ? 3.219 -3.483 -4.259 1.00 88.62 90 MET A O 1
ATOM 715 N N . VAL A 1 91 ? 3.427 -2.943 -2.080 1.00 88.44 91 VAL A N 1
ATOM 716 C CA . VAL A 1 91 ? 4.808 -3.448 -1.938 1.00 88.44 91 VAL A CA 1
ATOM 717 C C . VAL A 1 91 ? 4.873 -4.940 -2.272 1.00 88.44 91 VAL A C 1
ATOM 719 O O . VAL A 1 91 ? 5.690 -5.372 -3.086 1.00 88.44 91 VAL A O 1
ATOM 722 N N . LYS A 1 92 ? 3.962 -5.740 -1.702 1.00 88.12 92 LYS A N 1
ATOM 723 C CA . LYS A 1 92 ? 3.894 -7.195 -1.933 1.00 88.12 92 LYS A CA 1
ATOM 724 C C . LYS A 1 92 ? 3.539 -7.557 -3.374 1.00 88.12 92 LYS A C 1
ATOM 726 O O . LYS A 1 92 ? 3.968 -8.584 -3.890 1.00 88.12 92 LYS A O 1
ATOM 731 N N . HIS A 1 93 ? 2.699 -6.753 -4.015 1.00 85.62 93 HIS A N 1
ATOM 732 C CA . HIS A 1 93 ? 2.347 -6.930 -5.415 1.00 85.62 93 HIS A CA 1
ATOM 733 C C . HIS A 1 93 ? 3.548 -6.604 -6.305 1.00 85.62 93 HIS A C 1
ATOM 735 O O . HIS A 1 93 ? 3.946 -7.423 -7.128 1.00 85.62 93 HIS A O 1
ATOM 741 N N . GLN A 1 94 ? 4.173 -5.448 -6.094 1.00 82.25 94 GLN A N 1
ATOM 742 C CA . GLN A 1 94 ? 5.369 -5.030 -6.815 1.00 82.25 94 GLN A CA 1
ATOM 743 C C . GLN A 1 94 ? 6.494 -6.058 -6.690 1.00 82.25 94 GLN A C 1
ATOM 745 O O . GLN A 1 94 ? 7.072 -6.424 -7.706 1.00 82.25 94 GLN A O 1
ATOM 750 N N . SER A 1 95 ? 6.742 -6.616 -5.503 1.00 80.81 95 SER A N 1
ATOM 751 C CA . SER A 1 95 ? 7.777 -7.645 -5.337 1.00 80.81 95 SER A CA 1
ATOM 752 C C . SER A 1 95 ? 7.508 -8.933 -6.120 1.00 80.81 95 SER A C 1
ATOM 754 O O . SER A 1 95 ? 8.450 -9.589 -6.549 1.00 80.81 95 SER A O 1
ATOM 756 N N . ARG A 1 96 ? 6.239 -9.289 -6.362 1.00 80.44 96 ARG A N 1
ATOM 757 C CA . ARG A 1 96 ? 5.872 -10.477 -7.153 1.00 80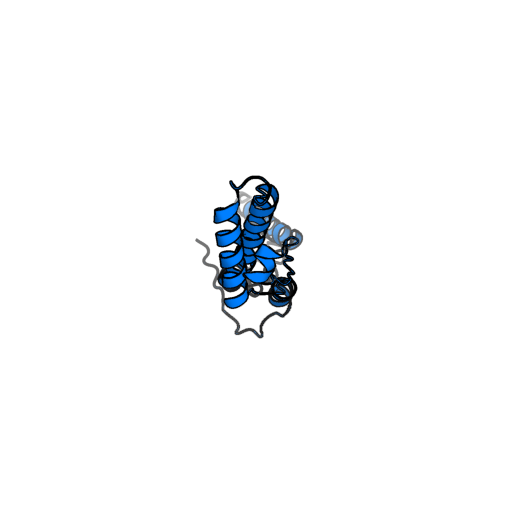.44 96 ARG A CA 1
ATOM 758 C C . ARG A 1 96 ? 5.973 -10.270 -8.660 1.00 80.44 96 ARG A C 1
ATOM 760 O O . ARG A 1 96 ? 6.171 -11.244 -9.377 1.00 80.44 96 ARG A O 1
ATOM 767 N N . TYR A 1 97 ? 5.769 -9.045 -9.141 1.00 70.19 97 TYR A N 1
ATOM 768 C CA . TYR A 1 97 ? 5.631 -8.776 -10.576 1.00 70.19 97 TYR A CA 1
ATOM 769 C C . TYR A 1 97 ? 6.768 -7.934 -11.163 1.00 70.19 97 TYR A C 1
ATOM 771 O O . TYR A 1 97 ? 7.007 -8.020 -12.364 1.00 70.19 97 TYR A O 1
ATOM 779 N N . LEU A 1 98 ? 7.514 -7.160 -10.370 1.00 64.12 98 LEU A N 1
ATOM 780 C CA . LEU A 1 98 ? 8.636 -6.367 -10.891 1.00 64.12 98 LEU A CA 1
ATOM 781 C C . LEU A 1 98 ? 9.819 -7.232 -11.344 1.00 64.12 98 LEU A C 1
ATOM 783 O O . LEU A 1 98 ? 10.482 -6.846 -12.301 1.00 64.12 98 LEU A O 1
ATOM 787 N N . ASP A 1 99 ? 10.001 -8.430 -10.778 1.00 54.81 99 ASP A N 1
ATOM 788 C CA . ASP A 1 99 ? 10.981 -9.418 -11.270 1.00 54.81 99 ASP A CA 1
ATOM 789 C C . ASP A 1 99 ? 10.655 -9.913 -12.701 1.00 54.81 99 ASP A C 1
ATOM 791 O O . ASP A 1 99 ? 11.515 -10.397 -13.429 1.00 54.81 99 ASP A O 1
ATOM 795 N N . VAL A 1 100 ? 9.400 -9.749 -13.143 1.00 53.56 100 VAL A N 1
ATOM 796 C CA . VAL A 1 100 ? 8.894 -10.271 -14.424 1.00 53.56 100 VAL A CA 1
ATOM 797 C C . VAL A 1 100 ? 8.775 -9.188 -15.506 1.00 53.56 100 VAL A C 1
ATOM 799 O O . VAL A 1 100 ? 8.858 -9.502 -16.692 1.00 53.56 100 VAL A O 1
ATOM 802 N N . VAL A 1 101 ? 8.560 -7.917 -15.139 1.00 50.44 101 VAL A N 1
ATOM 803 C CA . VAL A 1 101 ? 8.109 -6.886 -16.100 1.00 50.44 101 VAL A CA 1
ATOM 804 C C . VAL A 1 101 ? 9.249 -6.032 -16.672 1.00 50.44 101 VAL A C 1
ATOM 806 O O . VAL A 1 101 ? 9.150 -5.603 -17.821 1.00 50.44 101 VAL A O 1
ATOM 809 N N . PHE A 1 102 ? 10.350 -5.825 -15.946 1.00 52.41 102 PHE A N 1
ATOM 810 C CA . PHE A 1 102 ? 11.484 -5.041 -16.450 1.00 52.41 102 PHE A CA 1
ATOM 811 C C . PHE A 1 102 ? 12.809 -5.685 -16.053 1.00 52.41 102 PHE A C 1
ATOM 813 O O . PHE A 1 102 ? 13.399 -5.306 -15.042 1.00 52.41 102 PHE A O 1
ATOM 820 N N . PRO A 1 103 ? 13.318 -6.642 -16.843 1.00 54.31 103 PRO A N 1
ATOM 821 C CA . PRO A 1 103 ? 14.675 -7.099 -16.639 1.00 54.31 103 PRO A CA 1
ATOM 822 C C . PRO A 1 103 ? 15.597 -5.917 -16.956 1.00 54.31 103 PRO A C 1
ATOM 824 O O . PRO A 1 103 ? 15.745 -5.524 -18.114 1.00 54.31 103 PRO A O 1
ATOM 827 N N . GLU A 1 104 ? 16.247 -5.360 -15.933 1.00 54.50 104 GLU A N 1
ATOM 828 C CA . GLU A 1 104 ? 17.304 -4.344 -16.087 1.00 54.50 104 GLU A CA 1
ATOM 829 C C . GLU A 1 104 ? 18.464 -4.845 -16.973 1.00 54.50 104 GLU A C 1
ATOM 831 O O . GLU A 1 104 ? 19.286 -4.062 -17.437 1.00 54.50 104 GLU A O 1
ATOM 836 N N . ASN A 1 105 ? 18.478 -6.146 -17.277 1.00 60.16 105 ASN A N 1
ATOM 837 C CA . ASN A 1 105 ? 19.488 -6.845 -18.057 1.00 60.16 105 ASN A CA 1
ATOM 838 C C . ASN A 1 105 ? 19.053 -7.173 -19.499 1.00 60.16 105 ASN A C 1
ATOM 840 O O . ASN A 1 105 ? 19.729 -7.959 -20.164 1.00 60.16 105 ASN A O 1
ATOM 844 N N . ILE A 1 106 ? 17.937 -6.628 -20.012 1.00 66.56 106 ILE A N 1
ATOM 845 C CA . ILE A 1 106 ? 17.652 -6.762 -21.451 1.00 66.56 106 ILE A CA 1
ATOM 846 C C . ILE A 1 106 ? 18.696 -5.952 -22.217 1.00 66.56 106 ILE A C 1
ATOM 848 O O . ILE A 1 106 ? 18.761 -4.733 -22.084 1.00 66.56 106 ILE A O 1
ATOM 852 N N . ILE A 1 107 ? 19.485 -6.640 -23.040 1.00 81.56 107 ILE A N 1
ATOM 853 C CA . ILE A 1 107 ? 20.432 -6.012 -23.956 1.00 81.56 107 ILE A CA 1
ATOM 854 C C . ILE A 1 107 ? 19.771 -5.905 -25.331 1.00 81.56 107 ILE A C 1
ATOM 856 O O . ILE A 1 107 ? 19.517 -6.909 -26.000 1.00 81.56 107 ILE A O 1
ATOM 860 N N . TYR A 1 108 ? 19.514 -4.678 -25.768 1.00 79.38 108 TYR A N 1
ATOM 861 C CA . TYR A 1 108 ? 19.061 -4.359 -27.115 1.00 79.38 108 TYR A CA 1
ATOM 862 C C . TYR A 1 108 ? 20.283 -4.158 -28.012 1.00 79.38 108 TYR A C 1
ATOM 864 O O . TYR A 1 108 ? 20.878 -3.081 -28.042 1.00 79.38 108 TYR A O 1
ATOM 872 N N . THR A 1 109 ? 20.689 -5.203 -28.736 1.00 87.06 109 THR A N 1
ATOM 873 C CA . THR A 1 109 ? 21.817 -5.128 -29.677 1.00 87.06 109 THR A CA 1
ATOM 874 C C . THR A 1 109 ? 21.358 -4.574 -31.029 1.00 87.06 109 THR A C 1
ATOM 876 O O . THR A 1 109 ? 20.605 -5.265 -31.721 1.00 87.06 109 THR A O 1
ATOM 879 N N . PRO A 1 110 ? 21.786 -3.359 -31.434 1.00 85.81 110 PRO A N 1
ATOM 880 C CA . PRO A 1 110 ? 21.384 -2.754 -32.702 1.00 85.81 110 PRO A CA 1
ATOM 881 C C . PRO A 1 110 ? 21.825 -3.599 -33.906 1.00 85.81 110 PRO A C 1
ATOM 883 O O . PRO A 1 110 ? 22.896 -4.210 -33.873 1.00 85.81 110 PRO A O 1
ATOM 886 N N . PRO A 1 111 ? 21.035 -3.630 -34.996 1.00 83.44 111 PRO A N 1
ATOM 887 C CA . PRO A 1 111 ? 21.468 -4.252 -36.236 1.00 83.44 111 PRO A CA 1
ATOM 888 C C . PRO A 1 111 ? 22.645 -3.479 -36.838 1.00 83.44 111 PRO A C 1
ATOM 890 O O . PRO A 1 111 ? 22.777 -2.267 -36.654 1.00 83.44 111 PRO A O 1
ATOM 893 N N . ASN A 1 112 ? 23.468 -4.176 -37.623 1.00 83.56 112 ASN A N 1
ATOM 894 C CA . ASN A 1 112 ? 24.539 -3.537 -38.382 1.00 83.56 112 ASN A CA 1
ATOM 895 C C . ASN A 1 112 ? 23.955 -2.486 -39.331 1.00 83.56 112 ASN A C 1
ATOM 897 O O . ASN A 1 112 ? 23.127 -2.801 -40.190 1.00 83.56 112 ASN A O 1
ATOM 901 N N . LEU A 1 113 ? 24.401 -1.241 -39.174 1.00 83.31 113 LEU A N 1
ATOM 902 C CA . LEU A 1 113 ? 23.971 -0.143 -40.026 1.00 83.31 113 LEU A CA 1
ATOM 903 C C . LEU A 1 113 ? 24.788 -0.109 -41.328 1.00 83.31 113 LEU A C 1
ATOM 905 O O . LEU A 1 113 ? 25.980 -0.426 -41.321 1.00 83.31 113 LEU A O 1
ATOM 909 N N . PRO A 1 114 ? 24.175 0.288 -42.456 1.00 84.06 114 PRO A N 1
ATOM 910 C CA . PRO A 1 114 ? 24.894 0.543 -43.699 1.00 84.06 114 PRO A CA 1
ATOM 911 C C . PRO A 1 114 ? 26.011 1.586 -43.542 1.00 84.06 114 PRO A C 1
ATOM 913 O O . PRO A 1 114 ? 25.868 2.555 -42.800 1.00 84.06 114 PRO A O 1
ATOM 916 N N . THR A 1 115 ? 27.082 1.454 -44.328 1.00 81.38 115 THR A N 1
ATOM 917 C CA . THR A 1 115 ? 28.287 2.309 -44.261 1.00 81.38 115 THR A CA 1
ATOM 918 C C . THR A 1 115 ? 28.048 3.799 -44.524 1.00 81.38 115 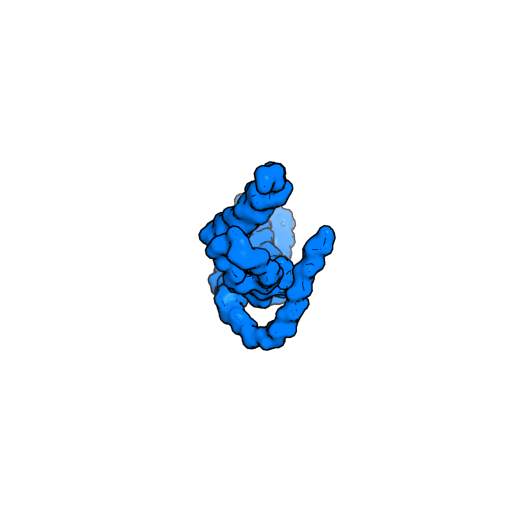THR A C 1
ATOM 920 O O . THR A 1 115 ? 28.887 4.617 -44.162 1.00 81.38 115 THR A O 1
ATOM 923 N N . HIS A 1 116 ? 26.927 4.163 -45.151 1.00 79.38 116 HIS A N 1
ATOM 924 C CA . HIS A 1 116 ? 26.549 5.554 -45.421 1.00 79.38 116 HIS A CA 1
ATOM 925 C C . HIS A 1 116 ? 25.838 6.241 -44.242 1.00 79.38 116 HIS A C 1
ATOM 927 O O . HIS A 1 116 ? 25.593 7.445 -44.301 1.00 79.38 116 HIS A O 1
ATOM 933 N N . ILE A 1 117 ? 25.500 5.504 -43.178 1.00 82.38 117 ILE A N 1
ATOM 934 C CA . ILE A 1 117 ? 24.943 6.070 -41.947 1.00 82.38 117 ILE A CA 1
ATOM 935 C C . ILE A 1 117 ? 26.090 6.321 -40.967 1.00 82.38 117 ILE A C 1
ATOM 937 O O . ILE A 1 117 ? 26.687 5.387 -40.442 1.00 82.38 117 ILE A O 1
ATOM 941 N N . SER A 1 118 ? 26.379 7.5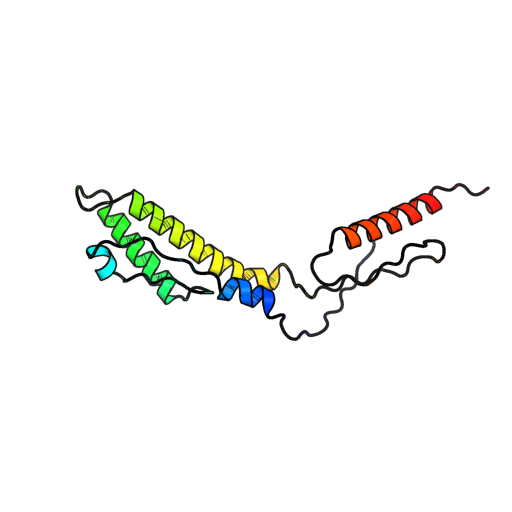93 -40.688 1.00 81.06 118 SER A N 1
ATOM 942 C CA . SER A 1 118 ? 27.469 7.987 -39.778 1.00 81.06 118 SER A CA 1
ATOM 943 C C . SER A 1 118 ? 27.142 7.787 -38.292 1.00 81.06 118 SER A C 1
ATOM 945 O O . SER A 1 118 ? 28.034 7.863 -37.447 1.00 81.06 118 SER A O 1
ATOM 947 N N . VAL A 1 119 ? 25.868 7.568 -37.952 1.00 84.62 119 VAL A N 1
ATOM 948 C CA . VAL A 1 119 ? 25.426 7.348 -36.570 1.00 84.62 119 VAL A CA 1
ATOM 949 C C . VAL A 1 119 ? 25.830 5.945 -36.127 1.00 84.62 119 VAL A C 1
ATOM 951 O O . VAL A 1 119 ? 25.461 4.961 -36.761 1.00 84.62 119 VAL A O 1
ATOM 954 N N . ARG A 1 120 ? 26.566 5.847 -35.017 1.00 84.38 120 ARG A N 1
ATOM 955 C CA . ARG A 1 120 ? 26.935 4.569 -34.395 1.00 84.38 120 ARG A CA 1
ATOM 956 C C . ARG A 1 120 ? 25.982 4.271 -33.243 1.00 84.38 120 ARG A C 1
ATOM 958 O O . ARG A 1 120 ? 25.871 5.072 -32.315 1.00 84.38 120 ARG A O 1
ATOM 965 N N . LEU A 1 121 ? 25.293 3.137 -33.332 1.00 89.00 121 LEU A N 1
ATOM 966 C CA . LEU A 1 121 ? 24.446 2.615 -32.266 1.00 89.00 121 LEU A CA 1
ATOM 967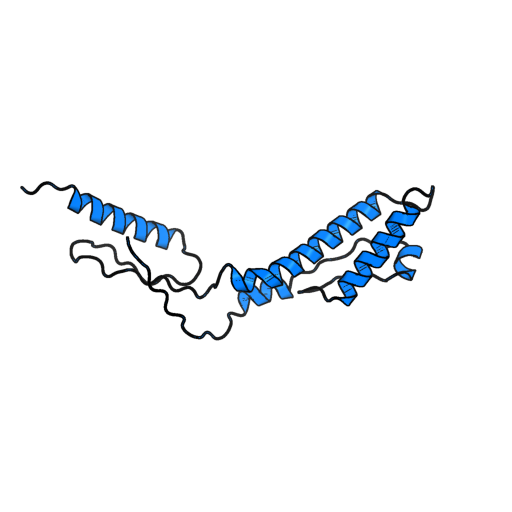 C C . LEU A 1 121 ? 25.235 1.562 -31.495 1.00 89.00 121 LEU A C 1
ATOM 969 O O . LEU A 1 121 ? 25.766 0.630 -32.096 1.00 89.00 121 LEU A O 1
ATOM 973 N N . GLU A 1 122 ? 25.292 1.721 -30.180 1.00 88.12 122 GLU A N 1
ATOM 974 C CA . GLU A 1 122 ? 25.879 0.742 -29.268 1.00 88.12 122 GLU A CA 1
ATOM 975 C C . GLU A 1 122 ? 24.754 -0.091 -28.630 1.00 88.12 122 GLU A C 1
ATOM 977 O O . GLU A 1 122 ? 23.608 0.373 -28.593 1.00 88.12 122 GLU A O 1
ATOM 982 N N . PRO A 1 123 ? 25.033 -1.316 -28.149 1.00 87.50 123 PRO A N 1
ATOM 983 C CA . PRO A 1 123 ? 24.067 -2.083 -27.371 1.00 87.50 123 PRO A CA 1
ATOM 984 C C . PRO A 1 123 ? 23.576 -1.296 -26.154 1.00 87.50 123 PRO A C 1
ATOM 986 O O . PRO A 1 123 ? 24.384 -0.742 -25.412 1.00 87.50 123 PRO A O 1
ATOM 989 N N . ILE A 1 124 ? 22.258 -1.273 -25.949 1.00 84.94 124 ILE A N 1
ATOM 990 C CA . ILE A 1 124 ? 21.629 -0.609 -24.801 1.00 84.94 124 ILE A CA 1
ATOM 991 C C . ILE A 1 124 ? 21.225 -1.679 -23.793 1.00 84.94 124 ILE A C 1
ATOM 993 O O . ILE A 1 124 ? 20.545 -2.635 -24.166 1.00 84.94 124 ILE A O 1
ATOM 997 N N . THR A 1 125 ? 21.608 -1.512 -22.530 1.00 81.06 125 THR A N 1
ATOM 998 C CA . THR A 1 125 ? 21.231 -2.420 -21.438 1.00 81.06 125 THR A CA 1
ATOM 999 C C . THR A 1 125 ? 20.169 -1.766 -20.561 1.00 81.06 125 THR A C 1
ATOM 1001 O O . THR A 1 125 ? 20.366 -0.653 -20.081 1.00 81.06 125 THR A O 1
ATOM 1004 N N . GLY A 1 126 ? 19.056 -2.460 -20.329 1.00 73.75 126 GLY A N 1
ATOM 1005 C CA . GLY A 1 126 ? 17.994 -1.993 -19.442 1.00 73.75 126 GLY A CA 1
ATOM 1006 C C . GLY A 1 126 ? 17.150 -0.872 -20.053 1.00 73.75 126 GLY A C 1
ATOM 1007 O O . GLY A 1 126 ? 16.724 -0.959 -21.206 1.00 73.75 126 GLY A O 1
ATOM 1008 N N . THR A 1 127 ? 16.849 0.163 -19.263 1.00 78.25 127 THR A N 1
ATOM 1009 C CA . THR A 1 127 ? 16.000 1.280 -19.710 1.00 78.25 127 THR A CA 1
ATOM 1010 C C . THR A 1 127 ? 16.827 2.271 -20.536 1.00 78.25 127 THR A C 1
ATOM 1012 O O . THR A 1 127 ? 17.801 2.807 -20.008 1.00 78.25 127 THR A O 1
ATOM 1015 N N . PRO A 1 128 ? 16.457 2.551 -21.801 1.00 81.56 128 PRO A N 1
ATOM 1016 C CA . PRO A 1 128 ? 17.215 3.463 -22.650 1.00 81.56 128 PRO A CA 1
ATOM 1017 C C . PRO A 1 128 ? 17.163 4.898 -22.114 1.00 81.56 128 PRO A C 1
ATOM 1019 O O . PRO A 1 128 ? 16.107 5.396 -21.726 1.00 81.56 128 PRO A O 1
ATOM 1022 N N . THR A 1 129 ? 18.301 5.583 -22.147 1.00 84.38 129 THR A N 1
ATOM 1023 C CA . THR A 1 129 ? 18.403 7.017 -21.855 1.00 84.38 129 THR A CA 1
ATOM 1024 C C . THR A 1 129 ? 17.894 7.861 -23.023 1.00 84.38 129 THR A C 1
ATOM 1026 O O . THR A 1 129 ? 17.934 7.436 -24.181 1.00 84.38 129 THR A O 1
ATOM 1029 N N . ASP A 1 130 ? 17.502 9.110 -22.755 1.00 89.25 130 ASP A N 1
ATOM 1030 C CA . ASP A 1 130 ? 17.076 10.052 -23.803 1.00 89.25 130 ASP A CA 1
ATOM 1031 C C . ASP A 1 130 ? 18.126 10.193 -24.917 1.00 89.25 130 ASP A C 1
ATOM 1033 O O . ASP A 1 130 ? 17.792 10.219 -26.099 1.00 89.25 130 ASP A O 1
ATOM 1037 N N . GLY A 1 131 ? 19.414 10.219 -24.557 1.00 88.75 131 GLY A N 1
ATOM 1038 C CA . GLY A 1 131 ? 20.512 10.303 -25.522 1.00 88.75 131 GLY A CA 1
ATOM 1039 C C . GLY A 1 131 ? 20.617 9.073 -26.429 1.00 88.75 131 GLY A C 1
ATOM 1040 O O . GLY A 1 131 ? 20.904 9.206 -27.619 1.00 88.75 131 GLY A O 1
ATOM 1041 N N . GLU A 1 132 ? 20.367 7.877 -25.898 1.00 89.25 132 GLU A N 1
ATOM 1042 C CA . GLU A 1 132 ? 20.341 6.638 -26.682 1.00 89.25 132 GLU A CA 1
ATOM 1043 C C . GLU A 1 132 ? 19.122 6.591 -27.608 1.00 89.25 132 GLU A C 1
ATOM 1045 O O . GLU A 1 132 ? 19.261 6.251 -28.786 1.00 89.25 132 GLU A O 1
ATOM 1050 N N . VAL A 1 133 ? 17.953 7.028 -27.126 1.00 90.25 133 VAL A N 1
ATOM 1051 C CA . VAL A 1 133 ? 16.737 7.154 -27.945 1.00 90.25 133 VAL A CA 1
ATOM 1052 C C . VAL A 1 133 ? 16.950 8.143 -29.094 1.00 90.25 133 VAL A C 1
ATOM 1054 O O . VAL A 1 133 ? 16.607 7.835 -30.238 1.00 90.25 133 VAL A O 1
ATOM 1057 N N . ILE A 1 134 ? 17.565 9.299 -28.825 1.00 92.00 134 ILE A N 1
ATOM 1058 C CA . ILE A 1 134 ? 17.878 10.312 -29.843 1.00 92.00 134 ILE A CA 1
ATOM 1059 C C . ILE A 1 134 ? 18.804 9.736 -30.923 1.00 92.00 134 ILE A C 1
ATOM 1061 O O . ILE A 1 134 ? 18.507 9.871 -32.109 1.00 92.00 134 ILE A O 1
ATOM 1065 N N . LYS A 1 135 ? 19.871 9.014 -30.548 1.00 90.19 135 LYS A N 1
ATOM 1066 C CA . LYS A 1 135 ? 20.778 8.376 -31.524 1.00 90.19 135 LYS A CA 1
ATOM 1067 C C . LYS A 1 135 ? 20.050 7.387 -32.433 1.00 90.19 135 LYS A C 1
ATOM 1069 O O . LYS A 1 135 ? 20.284 7.374 -33.641 1.00 90.19 135 LYS A O 1
ATOM 1074 N N . VAL A 1 136 ? 19.155 6.569 -31.878 1.00 91.06 136 VAL A N 1
ATOM 1075 C CA . VAL A 1 136 ? 18.346 5.633 -32.675 1.00 91.06 136 VAL A CA 1
ATOM 1076 C C . VAL A 1 136 ? 17.459 6.392 -33.666 1.00 91.06 136 VAL A C 1
ATOM 1078 O O . VAL A 1 136 ? 17.400 6.030 -34.843 1.00 91.06 136 VAL A O 1
ATOM 1081 N N . GLN A 1 137 ? 16.806 7.471 -33.227 1.00 92.50 137 GLN A N 1
ATOM 1082 C CA . GLN A 1 137 ? 15.973 8.303 -34.100 1.00 92.50 137 GLN A CA 1
ATOM 1083 C C . GLN A 1 137 ? 16.782 8.975 -35.217 1.00 92.50 137 GLN A C 1
ATOM 1085 O O . GLN A 1 137 ? 16.327 9.008 -36.363 1.00 92.50 137 GLN A O 1
ATOM 1090 N N . ASP A 1 138 ? 17.988 9.453 -34.917 1.00 91.75 138 ASP A N 1
ATOM 1091 C CA . ASP A 1 138 ? 18.889 10.045 -35.906 1.00 91.75 138 ASP A CA 1
ATOM 1092 C C . ASP A 1 138 ? 19.344 9.019 -36.951 1.00 91.75 138 ASP A C 1
ATOM 1094 O O . ASP A 1 138 ? 19.344 9.316 -38.150 1.00 91.75 138 ASP A O 1
ATOM 1098 N N . ALA A 1 139 ? 19.656 7.787 -36.533 1.00 89.06 139 ALA A N 1
ATOM 1099 C CA . ALA A 1 139 ? 19.992 6.698 -37.449 1.00 89.06 139 ALA A CA 1
ATOM 1100 C C . ALA A 1 139 ? 18.820 6.362 -38.392 1.00 89.06 139 ALA A C 1
ATOM 1102 O O . ALA A 1 139 ? 19.015 6.240 -39.604 1.00 89.06 139 ALA A O 1
ATOM 1103 N N . ILE A 1 140 ? 17.592 6.280 -37.861 1.00 89.69 140 ILE A N 1
ATOM 1104 C CA . ILE A 1 140 ? 16.373 6.047 -38.656 1.00 89.69 140 ILE A CA 1
ATOM 1105 C C . ILE A 1 140 ? 16.159 7.183 -39.658 1.00 89.69 140 ILE A C 1
ATOM 1107 O O . ILE A 1 140 ? 15.897 6.932 -40.837 1.00 89.69 140 ILE A O 1
ATOM 1111 N N . ARG A 1 141 ? 16.289 8.436 -39.211 1.00 89.19 141 ARG A N 1
ATOM 1112 C CA . ARG A 1 141 ? 16.115 9.613 -40.065 1.00 89.19 141 ARG A CA 1
ATOM 1113 C C . ARG A 1 141 ? 17.148 9.649 -41.186 1.00 89.19 141 ARG A C 1
ATOM 1115 O O . ARG A 1 141 ? 16.779 9.898 -42.331 1.00 89.19 141 ARG A O 1
ATOM 1122 N N . SER A 1 142 ? 18.412 9.368 -40.874 1.00 86.38 142 SER A N 1
ATOM 1123 C CA . SER A 1 142 ? 19.487 9.295 -41.865 1.00 86.38 142 SER A CA 1
ATOM 1124 C C . SER A 1 142 ? 19.177 8.235 -42.924 1.00 86.38 142 SER A C 1
ATOM 1126 O O . SER A 1 142 ? 19.159 8.548 -44.114 1.00 86.38 142 SER A O 1
ATOM 1128 N N . TYR A 1 143 ? 18.808 7.020 -42.506 1.00 85.00 143 TYR A N 1
ATOM 1129 C CA . TYR A 1 143 ? 18.414 5.947 -43.423 1.00 85.00 143 TYR A CA 1
ATOM 1130 C C . TYR A 1 143 ? 17.253 6.355 -44.347 1.00 85.00 143 TYR A C 1
ATOM 1132 O O . TYR A 1 143 ? 17.305 6.143 -45.560 1.00 85.00 143 TYR A O 1
ATOM 1140 N N . GLN A 1 144 ? 16.221 6.998 -43.793 1.00 85.19 144 GLN A N 1
ATOM 1141 C CA . GLN A 1 144 ? 15.063 7.460 -44.562 1.00 85.19 144 GLN A CA 1
ATOM 1142 C C . GLN A 1 144 ? 15.425 8.538 -45.591 1.00 85.19 144 GLN A C 1
ATOM 1144 O O . GLN A 1 144 ? 14.928 8.502 -46.718 1.00 85.19 144 GLN A O 1
ATOM 1149 N N . GLN A 1 145 ? 16.303 9.480 -45.240 1.00 81.62 145 GLN A N 1
ATOM 1150 C CA . GLN A 1 145 ? 16.757 10.531 -46.155 1.00 81.62 145 GLN A CA 1
ATOM 1151 C C . GLN A 1 145 ? 17.487 9.955 -47.373 1.00 81.62 145 GLN A C 1
ATOM 1153 O O . GLN A 1 145 ? 17.247 10.415 -48.487 1.00 81.62 145 GLN A O 1
ATOM 1158 N N . PHE A 1 146 ? 18.293 8.904 -47.191 1.00 69.62 146 PHE A N 1
ATOM 1159 C CA . PHE A 1 146 ? 18.926 8.200 -48.309 1.00 69.62 146 PHE A CA 1
ATOM 1160 C C . PHE A 1 146 ? 17.927 7.394 -49.143 1.00 69.62 146 PHE A C 1
ATOM 1162 O O . PHE A 1 146 ? 18.037 7.379 -50.364 1.00 69.62 146 PHE A O 1
ATOM 1169 N N . SER A 1 147 ? 16.912 6.786 -48.520 1.00 63.59 147 SER A N 1
ATOM 1170 C CA . SER A 1 147 ? 15.863 6.069 -49.263 1.00 63.59 147 SER A CA 1
ATOM 1171 C C . SER A 1 147 ? 14.962 6.986 -50.107 1.00 63.59 147 SER A C 1
ATOM 1173 O O . SER A 1 147 ? 14.426 6.552 -51.123 1.00 63.59 147 SER A O 1
ATOM 1175 N N . ASN A 1 148 ? 14.828 8.260 -49.718 1.00 62.47 148 ASN A N 1
ATOM 1176 C CA . ASN A 1 148 ? 14.011 9.261 -50.414 1.00 62.47 148 ASN A CA 1
ATOM 1177 C C . ASN A 1 148 ? 14.815 10.133 -51.397 1.00 62.47 148 ASN A C 1
ATOM 1179 O O . ASN A 1 148 ? 14.230 10.940 -52.126 1.00 62.47 148 ASN A O 1
ATOM 1183 N N . GLY A 1 149 ? 16.142 9.980 -51.437 1.00 57.31 149 GLY A N 1
ATOM 1184 C CA . GLY A 1 149 ? 16.998 10.590 -52.446 1.00 57.31 149 GLY A CA 1
ATOM 1185 C C . GLY A 1 149 ? 16.822 9.874 -53.782 1.00 57.31 149 GLY A C 1
ATOM 1186 O O . GLY A 1 149 ? 17.329 8.774 -53.976 1.00 57.31 149 GLY A O 1
ATOM 1187 N N . LYS A 1 150 ? 16.091 10.489 -54.717 1.00 47.22 150 LYS A N 1
ATOM 1188 C CA . LYS A 1 150 ? 16.056 10.042 -56.117 1.00 47.22 150 LYS A CA 1
ATOM 1189 C C . LYS A 1 150 ? 17.490 10.006 -56.661 1.00 47.22 150 LYS A C 1
ATOM 1191 O O . LYS A 1 150 ? 18.213 10.985 -56.490 1.00 47.22 150 LYS A O 1
A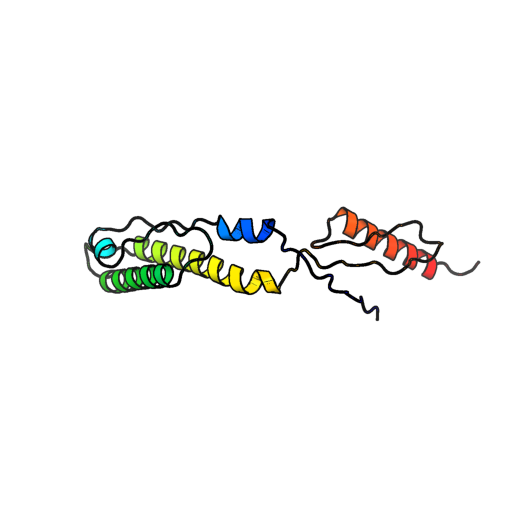TOM 1196 N N . CYS A 1 151 ? 17.870 8.907 -57.318 1.00 39.53 151 CYS A N 1
ATOM 1197 C CA . CYS A 1 151 ? 19.082 8.841 -58.135 1.00 39.53 151 CYS A CA 1
ATOM 1198 C C . CYS A 1 151 ? 19.143 10.063 -59.066 1.00 39.53 151 CYS A C 1
ATOM 1200 O O . CYS A 1 151 ? 18.200 10.293 -59.826 1.00 39.53 151 CYS A O 1
ATOM 1202 N N . LEU A 1 152 ? 20.233 10.825 -58.973 1.00 37.38 152 LEU A N 1
ATOM 1203 C CA . LEU A 1 152 ? 20.728 11.680 -60.052 1.00 37.38 152 LEU A CA 1
ATOM 1204 C C . LEU A 1 152 ? 21.700 10.858 -60.896 1.00 37.38 152 LEU A C 1
ATOM 1206 O O . LEU A 1 152 ? 22.515 10.134 -60.278 1.00 37.38 152 LEU A O 1
#

Secondary structure (DSSP, 8-state):
-----------PPPHHHHHHHHT-EEPPPPPPHHHHTT--PPPEESSPPHHHHHHHHHHHHHHHHHTTSTTT--HHHHHHHHHHHHHHHHHHHHHHHHHHH--TT-EE-PPPPPTT--PPPPPEESSPPHHHHHHHHHHHHHHHHHHH----

Radius of gyration: 26.4 Å; chains: 1; bounding box: 49×27×84 Å

Organism: NCBI:txid456999